Protein AF-A0A2N7NN56-F1 (afdb_monomer_lite)

Radius of gyration: 18.78 Å; chains: 1; bounding box: 48×34×39 Å

Foldseek 3Di:
DVVVVVVVVLVCCVVPQVVVVNADDDPPDQARPNNRHGPDPPQWFWKWWAFPVGDIDIDIHNDQVRVLVCLQDDDLPDADPVPRHRPDPDRDHSVRTPDMGTDD

Sequence (104 aa):
MEKVILNLKYQLQKAFLCSFGKHIDCNGANFCGACGYKVNPNAYHGFVATLYDGTKIQVNAINEMHARSLVIYESCDAIDRDTGEPLSRTKIHPENIKSIALKS

pLDDT: mean 76.87, std 12.13, range [45.44, 92.19]

Secondary structure (DSSP, 8-state):
-HHHHHHHHHHHIIIIIGGGT----SSS-SB-TTT--B--TT--EEEEEEETTS-EEEEEESSHHHHHHHTT------B-TTT--BS------GGGEEEEEE--

Structure (mmCIF, N/CA/C/O backbone):
data_AF-A0A2N7NN56-F1
#
_entry.id   AF-A0A2N7NN56-F1
#
loop_
_atom_site.group_PDB
_atom_site.id
_atom_site.type_symbol
_atom_site.label_atom_id
_atom_site.label_alt_id
_atom_site.label_comp_id
_atom_site.label_asym_id
_atom_site.label_entity_id
_atom_site.label_seq_id
_atom_site.pdbx_PDB_ins_code
_atom_site.Cartn_x
_atom_site.Cartn_y
_atom_site.Cartn_z
_atom_site.occupancy
_atom_site.B_iso_or_equiv
_atom_site.auth_seq_id
_atom_site.auth_comp_id
_atom_site.auth_asym_id
_atom_site.auth_atom_id
_atom_site.pdbx_PDB_model_num
ATOM 1 N N . MET A 1 1 ? 15.867 20.218 -19.867 1.00 60.72 1 MET A N 1
ATOM 2 C CA . MET A 1 1 ? 16.815 19.223 -20.420 1.00 60.72 1 MET A CA 1
ATOM 3 C C . MET A 1 1 ? 16.982 18.005 -19.513 1.00 60.72 1 MET A C 1
ATOM 5 O O . MET A 1 1 ? 16.808 16.898 -20.002 1.00 60.72 1 MET A O 1
ATOM 9 N N . GLU A 1 2 ? 17.213 18.166 -18.205 1.00 63.47 2 GLU A N 1
ATOM 10 C CA . GLU A 1 2 ? 17.414 17.033 -17.275 1.00 63.47 2 GLU A CA 1
ATOM 11 C C . GLU A 1 2 ? 16.284 15.995 -17.257 1.00 63.47 2 GLU A C 1
ATOM 13 O O . GLU A 1 2 ? 16.559 14.802 -17.324 1.00 63.47 2 GLU A O 1
ATOM 18 N N . LYS A 1 3 ? 15.010 16.418 -17.242 1.00 63.56 3 LYS A N 1
ATOM 19 C CA . LYS A 1 3 ? 13.864 15.486 -17.246 1.00 63.56 3 LYS A CA 1
ATOM 20 C C . LYS A 1 3 ? 13.823 14.576 -18.480 1.00 63.56 3 LYS A C 1
ATOM 22 O O . LYS A 1 3 ? 13.424 13.423 -18.373 1.00 63.56 3 LYS A O 1
ATOM 27 N N . VAL A 1 4 ? 14.258 15.078 -19.638 1.00 70.62 4 VAL A N 1
ATOM 28 C CA . VAL A 1 4 ? 14.298 14.306 -20.893 1.00 70.62 4 VAL A CA 1
ATOM 29 C C . VAL A 1 4 ? 15.401 13.250 -20.826 1.00 70.62 4 VAL A C 1
ATOM 31 O O . VAL A 1 4 ? 15.167 12.094 -21.168 1.00 70.62 4 VAL A O 1
ATOM 34 N N . ILE A 1 5 ? 16.572 13.622 -20.300 1.00 71.38 5 ILE A N 1
ATOM 35 C CA . ILE A 1 5 ? 17.699 12.703 -20.086 1.00 71.38 5 ILE A CA 1
ATOM 36 C C . ILE A 1 5 ? 17.322 11.618 -19.067 1.00 71.38 5 ILE A C 1
ATOM 38 O O . ILE A 1 5 ? 17.615 10.443 -19.282 1.00 71.38 5 ILE A O 1
ATOM 42 N N . LEU A 1 6 ? 16.640 11.990 -17.978 1.00 70.38 6 LEU A N 1
ATOM 43 C CA . LEU A 1 6 ? 16.173 11.043 -16.963 1.00 70.38 6 LEU A CA 1
ATOM 44 C C . LEU A 1 6 ? 15.172 10.038 -17.552 1.00 70.38 6 LEU A C 1
ATOM 46 O O . LEU A 1 6 ? 15.290 8.838 -17.318 1.00 70.38 6 LEU A O 1
ATOM 50 N N . ASN A 1 7 ? 14.221 10.518 -18.357 1.00 77.56 7 ASN A N 1
ATOM 51 C CA . ASN A 1 7 ? 13.213 9.673 -18.991 1.00 77.56 7 ASN A CA 1
ATOM 52 C C . ASN A 1 7 ? 13.846 8.695 -19.998 1.00 77.56 7 ASN A C 1
ATOM 54 O O . ASN A 1 7 ? 13.525 7.509 -19.998 1.00 77.56 7 ASN A O 1
ATOM 58 N N . LEU A 1 8 ? 14.822 9.150 -20.792 1.00 81.00 8 LEU A N 1
ATOM 59 C CA . LEU A 1 8 ? 15.542 8.289 -21.735 1.00 81.00 8 LEU A CA 1
ATOM 60 C C . LEU A 1 8 ? 16.340 7.185 -21.019 1.00 81.00 8 LEU A C 1
ATOM 62 O O . LEU A 1 8 ? 16.310 6.032 -21.448 1.00 81.00 8 LEU A O 1
ATOM 66 N N . LYS A 1 9 ? 16.995 7.507 -19.893 1.00 81.31 9 LYS A N 1
ATOM 67 C CA . LYS A 1 9 ? 17.687 6.515 -19.048 1.00 81.31 9 LYS A CA 1
ATOM 68 C C . LYS A 1 9 ? 16.734 5.423 -18.559 1.00 81.31 9 LYS A C 1
ATOM 70 O O . LYS A 1 9 ? 17.075 4.246 -18.648 1.00 81.31 9 LYS A O 1
ATOM 75 N N . TYR A 1 10 ? 15.538 5.797 -18.104 1.00 80.88 10 TYR A N 1
ATOM 76 C CA . TYR A 1 10 ? 14.519 4.843 -17.662 1.00 80.88 10 TYR A CA 1
ATOM 77 C C . TYR A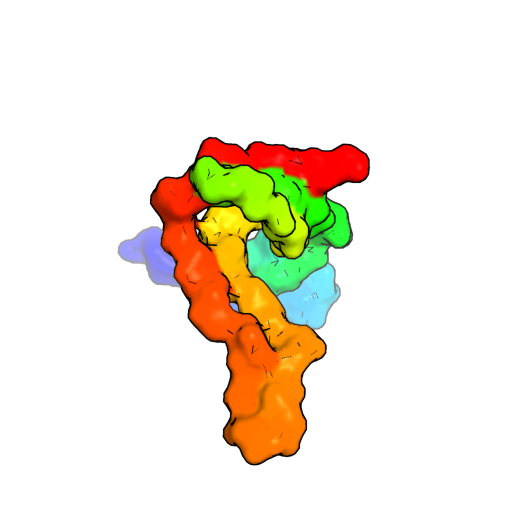 1 10 ? 14.048 3.917 -18.787 1.00 80.88 10 TYR A C 1
ATOM 79 O O . TYR A 1 10 ? 13.947 2.707 -18.580 1.00 80.88 10 TYR A O 1
ATOM 87 N N . GLN A 1 11 ? 13.810 4.457 -19.987 1.00 84.06 11 GLN A N 1
ATOM 88 C CA . GLN A 1 11 ? 13.402 3.651 -21.142 1.00 84.06 11 GLN A CA 1
ATOM 89 C C . GLN A 1 11 ? 14.496 2.664 -21.568 1.00 84.06 11 GLN A C 1
ATOM 91 O O . GLN A 1 11 ? 14.206 1.494 -21.809 1.00 84.06 11 GLN A O 1
ATOM 96 N N . LEU A 1 12 ? 15.761 3.097 -21.589 1.00 84.69 12 LEU A N 1
ATOM 97 C CA . LEU A 1 12 ? 16.895 2.222 -21.902 1.00 84.69 12 LEU A CA 1
ATOM 98 C C . LEU A 1 12 ? 17.096 1.139 -20.836 1.00 84.69 12 LEU A C 1
ATOM 100 O O . LEU A 1 12 ? 17.293 -0.028 -21.172 1.00 84.69 12 LEU A O 1
ATOM 104 N N . GLN A 1 13 ? 16.991 1.493 -1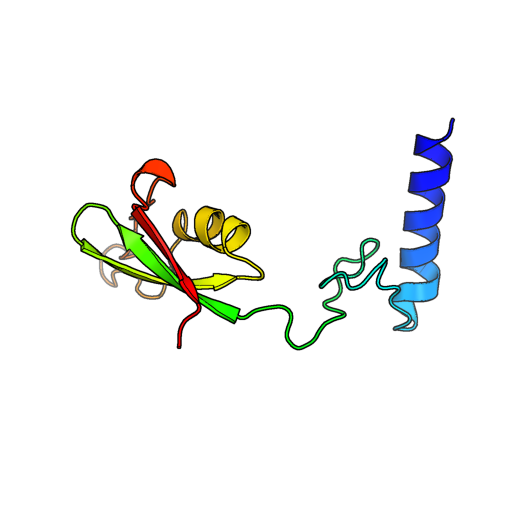9.554 1.00 84.44 13 GLN A N 1
ATOM 105 C CA . GLN A 1 13 ? 17.050 0.523 -18.461 1.00 84.44 13 GLN A CA 1
ATOM 106 C C . GLN A 1 13 ? 15.935 -0.520 -18.584 1.00 84.44 13 GLN A C 1
ATOM 108 O O . GLN A 1 13 ? 16.197 -1.713 -18.435 1.00 84.44 13 GLN A O 1
ATOM 113 N N . LYS A 1 14 ? 14.707 -0.090 -18.887 1.00 84.81 14 LYS A N 1
ATOM 114 C CA . LYS A 1 14 ? 13.574 -0.995 -19.089 1.00 84.81 14 LYS A CA 1
ATOM 115 C C . LYS A 1 14 ? 13.809 -1.935 -20.276 1.00 84.81 14 LYS A C 1
ATOM 117 O O . LYS A 1 14 ? 13.622 -3.136 -20.126 1.00 84.81 14 LYS A O 1
ATOM 122 N N . ALA A 1 15 ? 14.232 -1.400 -21.421 1.00 85.38 15 ALA A N 1
ATOM 123 C CA . ALA A 1 15 ? 14.387 -2.164 -22.658 1.00 85.38 15 ALA A CA 1
ATOM 124 C C . ALA A 1 15 ? 15.550 -3.163 -22.609 1.00 85.38 15 ALA A C 1
ATOM 126 O O . ALA A 1 15 ? 15.396 -4.296 -23.061 1.00 85.38 15 ALA A O 1
ATOM 127 N N . PHE A 1 16 ? 16.693 -2.763 -22.046 1.00 86.69 16 PHE A N 1
ATOM 128 C CA . PHE A 1 16 ? 17.896 -3.590 -22.043 1.00 86.69 16 PHE A CA 1
ATOM 129 C C . PHE A 1 16 ? 18.088 -4.315 -20.714 1.00 86.69 16 PHE A C 1
ATOM 131 O O . PHE A 1 16 ? 18.128 -5.535 -20.694 1.00 86.69 16 PHE A O 1
ATOM 138 N N . LEU A 1 17 ? 18.177 -3.615 -19.583 1.00 86.69 17 LEU A N 1
ATOM 139 C CA . LEU A 1 17 ? 18.541 -4.258 -18.313 1.00 86.69 17 LEU A CA 1
ATOM 140 C C . LEU A 1 17 ? 17.406 -5.126 -17.758 1.00 86.69 17 LEU A C 1
ATOM 142 O O . LEU A 1 17 ? 17.612 -6.307 -17.475 1.00 86.69 17 LEU A O 1
ATOM 146 N N . CYS A 1 18 ? 16.202 -4.562 -17.647 1.00 87.06 18 CYS A N 1
ATOM 147 C CA . CYS A 1 18 ? 15.067 -5.266 -17.050 1.00 87.06 18 CYS A CA 1
ATOM 148 C C . CYS A 1 18 ? 14.618 -6.474 -17.885 1.00 87.06 18 CYS A C 1
ATOM 150 O O . CYS A 1 18 ? 14.261 -7.493 -17.303 1.00 87.06 18 CYS A O 1
ATOM 152 N N . SER A 1 19 ? 14.693 -6.405 -19.218 1.00 85.56 19 SER A N 1
ATOM 153 C CA . SER A 1 19 ? 14.373 -7.537 -20.106 1.00 85.56 19 SER A CA 1
ATOM 154 C C . SER A 1 19 ? 15.292 -8.747 -19.899 1.00 85.56 19 SER A C 1
ATOM 156 O O . SER A 1 19 ? 14.864 -9.878 -20.103 1.00 85.56 19 SER A O 1
ATOM 158 N N . PHE A 1 20 ? 16.533 -8.528 -19.450 1.00 86.12 20 PHE A N 1
ATOM 159 C CA . PHE A 1 20 ? 17.472 -9.594 -19.073 1.00 86.12 20 PHE A CA 1
ATOM 160 C C . PHE A 1 20 ? 17.407 -9.955 -17.577 1.00 86.12 20 PHE A C 1
ATOM 162 O O . PHE A 1 20 ? 18.325 -10.586 -17.057 1.00 86.12 20 PHE A O 1
ATOM 169 N N . GLY A 1 21 ? 16.362 -9.526 -16.859 1.00 82.25 21 GLY A N 1
ATOM 170 C CA . GLY A 1 21 ? 16.177 -9.799 -15.429 1.00 82.25 21 GLY A CA 1
ATOM 171 C C . GLY A 1 21 ? 17.096 -8.997 -14.501 1.00 82.25 21 GLY A C 1
ATOM 172 O O . GLY A 1 21 ? 17.119 -9.230 -13.293 1.00 82.25 21 GLY A O 1
ATOM 173 N N . LYS A 1 22 ? 17.863 -8.036 -15.034 1.00 84.62 22 LYS A N 1
ATOM 174 C CA . LYS A 1 22 ? 18.715 -7.153 -14.230 1.00 84.62 22 LYS A CA 1
ATOM 175 C C . LYS A 1 22 ? 17.903 -5.949 -13.773 1.00 84.62 22 LYS A C 1
ATOM 177 O O . LYS A 1 22 ? 17.746 -4.958 -14.490 1.00 84.62 22 LYS A O 1
ATOM 182 N N . HIS A 1 23 ? 17.382 -6.049 -12.560 1.00 84.38 23 HIS A N 1
ATOM 183 C CA . HIS A 1 23 ? 16.610 -4.995 -11.919 1.00 84.38 23 HIS A CA 1
ATOM 184 C C . HIS A 1 23 ? 17.488 -4.236 -10.922 1.00 84.38 23 HIS A C 1
ATOM 186 O O . HIS A 1 23 ? 18.148 -4.846 -10.090 1.00 84.38 23 HIS A O 1
ATOM 192 N N . ILE A 1 24 ? 17.504 -2.905 -11.028 1.00 77.19 24 ILE A N 1
ATOM 193 C CA . ILE A 1 24 ? 18.239 -2.031 -10.105 1.00 77.19 24 ILE A CA 1
ATOM 194 C C . ILE A 1 24 ? 17.275 -1.589 -9.007 1.00 77.19 24 ILE A C 1
ATOM 196 O O . ILE A 1 24 ? 16.211 -1.034 -9.315 1.00 77.19 24 ILE A O 1
ATOM 200 N N . ASP A 1 25 ? 17.658 -1.819 -7.754 1.00 70.44 25 ASP A N 1
ATOM 201 C CA . ASP A 1 25 ? 17.049 -1.218 -6.579 1.00 70.44 25 ASP A CA 1
ATOM 202 C C . ASP A 1 25 ? 17.831 0.049 -6.209 1.00 70.44 25 ASP A C 1
ATOM 204 O O . ASP A 1 25 ? 18.996 0.036 -5.825 1.00 70.44 25 ASP A O 1
ATOM 208 N N . CYS A 1 26 ? 17.205 1.209 -6.360 1.00 62.78 26 CYS A N 1
ATOM 209 C CA . CYS A 1 26 ? 17.805 2.427 -5.836 1.00 62.78 26 CYS A CA 1
ATOM 210 C C . CYS A 1 26 ? 17.530 2.453 -4.326 1.00 62.78 26 CYS A C 1
ATOM 212 O O . CYS A 1 26 ? 16.384 2.657 -3.931 1.00 62.78 26 CYS A O 1
ATOM 214 N N . ASN A 1 27 ? 18.559 2.260 -3.496 1.00 63.75 27 ASN A N 1
ATOM 215 C CA . ASN A 1 27 ? 18.515 2.468 -2.041 1.00 63.75 27 ASN A CA 1
ATOM 216 C C . ASN A 1 27 ? 17.442 1.647 -1.289 1.00 63.75 27 ASN A C 1
ATOM 218 O O . ASN A 1 27 ? 16.671 2.211 -0.514 1.00 63.75 27 ASN A O 1
ATOM 222 N N . GLY A 1 28 ? 17.371 0.328 -1.503 1.00 66.62 28 GLY A N 1
ATOM 223 C CA . GLY A 1 28 ? 16.434 -0.533 -0.763 1.00 66.62 28 GLY A CA 1
ATOM 224 C C . GLY A 1 28 ? 14.970 -0.381 -1.193 1.00 66.62 28 GLY A C 1
ATOM 225 O O . GLY A 1 28 ? 14.052 -0.647 -0.416 1.00 66.62 28 GLY A O 1
ATOM 226 N N . ALA A 1 29 ? 14.734 0.071 -2.427 1.00 77.19 29 ALA A N 1
ATOM 227 C CA . ALA A 1 29 ? 13.399 0.133 -3.003 1.00 77.19 29 ALA A CA 1
ATOM 228 C C . ALA A 1 29 ? 12.764 -1.264 -3.101 1.00 77.19 29 ALA A C 1
ATOM 230 O O . ALA A 1 29 ? 13.408 -2.235 -3.480 1.00 77.19 29 ALA A O 1
ATOM 231 N N . ASN A 1 30 ? 11.459 -1.355 -2.840 1.00 81.75 30 ASN A N 1
ATOM 232 C CA . ASN A 1 30 ? 10.709 -2.608 -2.974 1.00 81.75 30 ASN A CA 1
ATOM 233 C C . ASN A 1 30 ? 10.470 -3.026 -4.434 1.00 81.75 30 ASN A C 1
ATOM 235 O O . ASN A 1 30 ? 10.304 -4.213 -4.732 1.00 81.75 30 ASN A O 1
ATOM 239 N N . PHE A 1 31 ? 10.474 -2.051 -5.346 1.00 84.31 31 PHE A N 1
ATOM 240 C CA . PHE A 1 31 ? 10.201 -2.239 -6.765 1.00 84.31 31 PHE A CA 1
ATOM 241 C C . PHE A 1 31 ? 11.255 -1.541 -7.617 1.00 84.31 31 PHE A C 1
ATOM 243 O O . PHE A 1 31 ? 11.760 -0.474 -7.266 1.00 84.31 31 PHE A O 1
ATOM 250 N N . CYS A 1 32 ? 11.547 -2.118 -8.777 1.00 83.81 32 CYS A N 1
ATOM 251 C CA . CYS A 1 32 ? 12.396 -1.491 -9.772 1.00 83.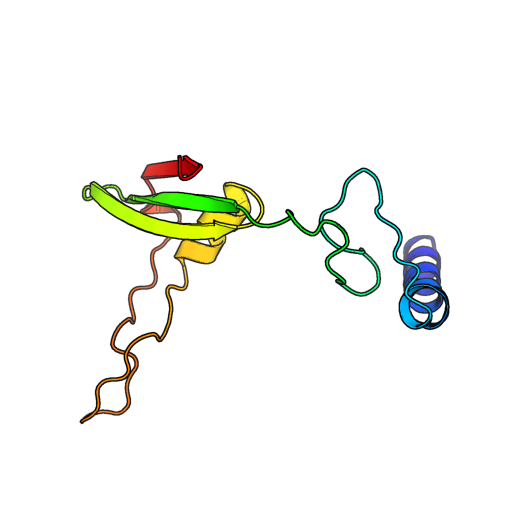81 32 CYS A CA 1
ATOM 252 C C . CYS A 1 32 ? 11.694 -0.251 -10.335 1.00 83.81 32 CYS A C 1
ATOM 254 O O . CYS A 1 32 ? 10.642 -0.368 -10.964 1.00 83.81 32 CYS A O 1
ATOM 256 N N . GLY A 1 33 ? 12.304 0.926 -10.187 1.00 78.19 33 GLY A N 1
ATOM 257 C CA . GLY A 1 33 ? 11.714 2.186 -10.658 1.00 78.19 33 GLY A CA 1
ATOM 258 C C . GLY A 1 33 ? 11.450 2.245 -12.170 1.00 78.19 33 GLY A C 1
ATOM 259 O O . GLY A 1 33 ? 10.634 3.045 -12.610 1.00 78.19 33 GLY A O 1
ATOM 260 N N . ALA A 1 34 ? 12.113 1.400 -12.972 1.00 83.00 34 ALA A N 1
ATOM 261 C CA . ALA A 1 34 ? 11.986 1.406 -14.432 1.00 83.00 34 ALA A CA 1
ATOM 262 C C . ALA A 1 34 ? 10.868 0.510 -14.980 1.00 83.00 34 ALA A C 1
ATOM 264 O O . ALA A 1 34 ? 10.225 0.854 -15.972 1.00 83.00 34 ALA A O 1
ATOM 265 N N . CYS A 1 35 ? 10.650 -0.656 -14.370 1.00 83.25 35 CYS A N 1
ATOM 266 C CA . CYS A 1 35 ? 9.701 -1.654 -14.875 1.00 83.25 35 CYS A CA 1
ATOM 267 C C . CYS A 1 35 ? 8.640 -2.081 -13.855 1.00 83.25 35 CYS A C 1
ATOM 269 O O . CYS A 1 35 ? 7.748 -2.841 -14.214 1.00 83.25 35 CYS A O 1
ATOM 271 N N . GLY A 1 36 ? 8.726 -1.624 -12.603 1.00 79.00 36 GLY A N 1
ATOM 272 C CA . GLY A 1 36 ? 7.807 -2.009 -11.531 1.00 79.00 36 GLY A CA 1
ATOM 273 C C . GLY A 1 36 ? 8.023 -3.423 -10.986 1.00 79.00 36 GLY A C 1
ATOM 274 O O . GLY A 1 36 ? 7.266 -3.857 -10.125 1.00 79.00 36 GLY A O 1
ATOM 275 N N . TYR A 1 37 ? 9.046 -4.148 -11.454 1.00 83.69 37 TYR A N 1
ATOM 276 C CA . TYR A 1 37 ? 9.343 -5.494 -10.967 1.00 83.69 37 TYR A CA 1
ATOM 277 C C . TYR A 1 37 ? 9.607 -5.491 -9.457 1.00 83.69 37 TYR A C 1
ATOM 279 O O . TYR A 1 37 ? 10.363 -4.651 -8.966 1.00 83.69 37 TYR A O 1
ATOM 287 N N . LYS A 1 38 ? 9.013 -6.442 -8.728 1.00 84.75 38 LYS A N 1
ATOM 288 C CA . LYS A 1 38 ? 9.218 -6.607 -7.284 1.00 84.75 38 LYS A CA 1
ATOM 289 C C . LYS A 1 38 ? 10.628 -7.143 -7.018 1.00 84.75 38 LYS A C 1
ATOM 291 O O . LYS A 1 38 ? 10.865 -8.343 -7.126 1.00 84.75 38 LYS A O 1
ATOM 296 N N . VAL A 1 39 ? 11.552 -6.252 -6.666 1.00 84.56 39 VAL A N 1
ATOM 297 C CA . VAL A 1 39 ? 12.954 -6.599 -6.372 1.00 84.56 39 VAL A CA 1
ATOM 298 C C . VAL A 1 39 ? 13.130 -7.117 -4.948 1.00 84.56 39 VAL A C 1
ATOM 300 O O . VAL A 1 39 ? 13.942 -8.009 -4.728 1.00 84.56 39 VAL A O 1
ATOM 303 N N . ASN A 1 40 ? 12.326 -6.628 -3.996 1.00 81.38 40 ASN A N 1
ATOM 304 C CA . ASN A 1 40 ? 12.298 -7.161 -2.638 1.00 81.38 40 ASN A CA 1
ATOM 305 C C . ASN A 1 40 ? 11.198 -8.234 -2.523 1.00 81.38 40 ASN A C 1
ATOM 307 O O . ASN A 1 40 ? 10.009 -7.895 -2.551 1.00 81.38 40 ASN A O 1
ATOM 311 N N . PRO A 1 41 ? 11.534 -9.526 -2.358 1.00 80.12 41 PRO A N 1
ATOM 312 C CA . PRO A 1 41 ? 10.528 -10.579 -2.226 1.00 80.12 41 PRO A CA 1
ATOM 313 C C . PRO A 1 41 ? 9.591 -10.350 -1.031 1.00 80.12 41 PRO A C 1
ATOM 315 O O . PRO A 1 41 ? 8.398 -10.647 -1.149 1.00 80.12 41 PRO A O 1
ATOM 318 N N . ASN A 1 42 ? 10.104 -9.727 0.035 1.00 81.69 42 ASN A N 1
ATOM 319 C CA . ASN A 1 42 ? 9.410 -9.412 1.283 1.00 81.69 42 ASN A CA 1
ATOM 320 C C . ASN A 1 42 ? 8.842 -7.984 1.302 1.00 81.69 42 ASN A C 1
ATOM 322 O O . ASN A 1 42 ? 8.638 -7.422 2.368 1.00 81.69 42 ASN A O 1
ATOM 326 N N . ALA A 1 43 ? 8.605 -7.375 0.134 1.00 84.19 43 ALA A N 1
ATOM 327 C CA . ALA A 1 43 ? 8.102 -6.004 0.040 1.00 84.19 43 ALA A CA 1
ATOM 328 C C . ALA A 1 43 ? 6.766 -5.776 0.762 1.00 84.19 43 ALA A C 1
ATOM 330 O O . ALA A 1 43 ? 6.495 -4.658 1.186 1.00 84.19 43 ALA A O 1
ATOM 331 N N . TYR A 1 44 ? 5.916 -6.803 0.833 1.00 86.38 44 TYR A N 1
ATOM 332 C CA . TYR A 1 44 ? 4.585 -6.714 1.421 1.00 86.38 44 TYR A CA 1
ATOM 333 C C . TYR A 1 44 ? 4.563 -7.342 2.810 1.00 86.38 44 TYR A C 1
ATOM 335 O O . TYR A 1 44 ? 5.066 -8.446 3.013 1.00 86.38 44 TYR A O 1
ATOM 343 N N . HIS A 1 45 ? 3.889 -6.662 3.727 1.00 84.81 45 HIS A N 1
ATOM 344 C CA . HIS A 1 45 ? 3.604 -7.110 5.080 1.00 84.81 45 HIS A CA 1
ATOM 345 C C . HIS A 1 45 ? 2.103 -6.993 5.346 1.00 84.81 45 HIS A C 1
ATOM 347 O O . HIS A 1 45 ? 1.421 -6.146 4.761 1.00 84.81 45 HIS A O 1
ATOM 353 N N . GLY A 1 46 ? 1.591 -7.844 6.232 1.00 86.56 46 GLY A N 1
ATOM 354 C CA 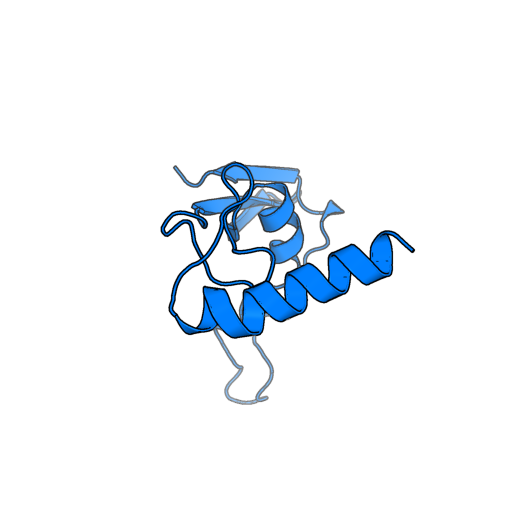. GLY A 1 46 ? 0.222 -7.726 6.718 1.00 86.56 46 GLY A CA 1
ATOM 355 C C . GLY A 1 46 ? 0.107 -6.577 7.716 1.00 86.56 46 GLY A C 1
ATOM 356 O O . GLY A 1 46 ? 0.935 -6.439 8.614 1.00 86.56 46 GLY A O 1
ATOM 357 N N . PHE A 1 47 ? -0.940 -5.778 7.583 1.00 88.75 47 PHE A N 1
ATOM 358 C CA . PHE A 1 47 ? -1.311 -4.703 8.493 1.00 88.75 47 PHE A CA 1
ATOM 359 C C . PHE A 1 47 ? -2.757 -4.881 8.943 1.00 88.75 47 PHE A C 1
ATOM 361 O O . PHE A 1 47 ? -3.579 -5.465 8.236 1.00 88.75 47 PHE A O 1
ATOM 368 N N . VAL A 1 48 ? -3.069 -4.346 10.118 1.00 89.62 48 VAL A N 1
ATOM 369 C CA . VAL A 1 48 ? -4.424 -4.248 10.649 1.00 89.62 48 VAL A CA 1
ATOM 370 C C . VAL A 1 48 ? -4.789 -2.774 10.769 1.00 89.62 48 VAL A C 1
ATOM 372 O O . VAL A 1 48 ? -4.201 -2.046 11.571 1.00 89.62 48 VAL A O 1
ATOM 375 N N . ALA A 1 49 ? -5.759 -2.333 9.974 1.00 88.50 49 ALA A N 1
ATOM 376 C CA . ALA A 1 49 ? -6.374 -1.022 10.098 1.00 88.50 49 ALA A CA 1
ATOM 377 C C . ALA A 1 49 ? -7.530 -1.098 11.101 1.00 88.50 49 ALA A C 1
ATOM 379 O O . ALA A 1 49 ? -8.402 -1.956 10.989 1.00 88.50 49 ALA A O 1
ATOM 380 N N . THR A 1 50 ? -7.529 -0.213 12.093 1.00 89.94 50 THR A N 1
ATOM 381 C CA . THR A 1 50 ? -8.618 -0.063 13.063 1.00 89.94 50 THR A CA 1
ATOM 382 C C . THR A 1 50 ? -9.372 1.223 12.759 1.00 89.94 50 THR A C 1
ATOM 384 O O . THR A 1 50 ? -8.763 2.293 12.676 1.00 89.94 50 THR A O 1
ATOM 387 N N . LEU A 1 51 ? -10.687 1.130 12.591 1.00 88.31 51 LEU A N 1
ATOM 388 C CA . LEU A 1 51 ? -11.563 2.275 12.355 1.00 88.31 51 LEU A CA 1
ATOM 389 C C . LEU A 1 51 ? -11.990 2.935 13.674 1.00 88.31 51 LEU A C 1
ATOM 391 O O . LEU A 1 51 ? -11.814 2.373 14.759 1.00 88.31 51 LEU A O 1
ATOM 395 N N . TYR A 1 52 ? -12.560 4.139 13.599 1.00 86.38 52 TYR A N 1
ATOM 396 C CA . TYR A 1 52 ? -13.068 4.844 14.785 1.00 86.38 52 TYR A CA 1
ATOM 397 C C . TYR A 1 52 ? -14.245 4.140 15.470 1.00 86.38 52 TYR A C 1
ATOM 399 O O . TYR A 1 52 ? -14.386 4.268 16.685 1.00 86.38 52 TYR A O 1
ATOM 407 N N . ASP A 1 53 ? -15.035 3.365 14.725 1.00 83.88 53 ASP A N 1
ATOM 408 C CA . ASP A 1 53 ? -16.117 2.530 15.264 1.00 83.88 53 ASP A CA 1
ATOM 409 C C . ASP A 1 53 ? -15.613 1.236 15.941 1.00 83.88 53 ASP A C 1
ATOM 411 O O . ASP A 1 53 ? -16.395 0.498 16.535 1.00 83.88 53 ASP A O 1
ATOM 415 N N . GLY A 1 54 ? -14.300 0.974 15.895 1.00 84.38 54 GLY A N 1
ATOM 416 C CA . GLY A 1 54 ? -13.662 -0.212 16.466 1.00 84.38 54 GLY A CA 1
ATOM 417 C C . GLY A 1 54 ? -13.497 -1.387 15.497 1.00 84.38 54 GLY A C 1
ATOM 418 O O . GLY A 1 54 ? -12.835 -2.364 15.860 1.00 84.38 54 GLY A O 1
ATOM 419 N N . THR A 1 55 ? -14.025 -1.299 14.274 1.00 84.44 55 THR A N 1
ATOM 420 C CA . THR A 1 55 ? -13.864 -2.322 13.230 1.00 84.44 55 THR A CA 1
ATOM 421 C C . THR A 1 55 ? -12.389 -2.515 12.883 1.00 84.44 55 THR A C 1
ATOM 423 O O . THR A 1 55 ? -11.626 -1.549 12.808 1.00 84.44 55 THR A O 1
ATOM 426 N N . LYS A 1 56 ? -11.976 -3.768 12.661 1.00 86.62 56 LYS A N 1
ATOM 427 C CA . LYS A 1 56 ? -10.603 -4.135 12.292 1.00 86.62 56 LYS A CA 1
ATOM 428 C C . LYS A 1 56 ? -10.564 -4.796 10.924 1.00 86.62 56 LYS A C 1
ATOM 430 O O . LYS A 1 56 ? -11.339 -5.709 10.663 1.00 86.62 56 LYS A O 1
ATOM 435 N N . ILE A 1 57 ? -9.621 -4.361 10.101 1.00 84.38 57 ILE A N 1
ATOM 436 C CA . ILE A 1 57 ? -9.516 -4.707 8.684 1.00 84.38 57 ILE A CA 1
ATOM 437 C C . ILE A 1 57 ? -8.086 -5.127 8.375 1.00 84.38 57 ILE A C 1
ATOM 439 O O . ILE A 1 57 ? -7.149 -4.486 8.851 1.00 84.38 57 ILE A O 1
ATOM 443 N N . GLN A 1 58 ? -7.904 -6.207 7.616 1.00 85.38 58 GLN A N 1
ATOM 444 C CA . GLN A 1 58 ? -6.579 -6.756 7.326 1.00 85.38 58 GLN A CA 1
ATOM 445 C C . GLN A 1 58 ? -6.159 -6.423 5.900 1.00 85.38 58 GLN A C 1
ATOM 447 O O . GLN A 1 58 ? -6.787 -6.862 4.949 1.00 85.38 58 GLN A O 1
ATOM 452 N N . VAL A 1 59 ? -5.038 -5.725 5.743 1.00 82.75 59 VAL A N 1
ATOM 453 C CA . VAL A 1 59 ? -4.534 -5.326 4.424 1.00 82.75 59 VAL A CA 1
ATOM 454 C C . VAL A 1 59 ? -3.072 -5.702 4.255 1.00 82.75 59 VAL A C 1
ATOM 456 O O . VAL A 1 59 ? -2.277 -5.576 5.182 1.00 82.75 59 VAL A O 1
ATOM 459 N N . ASN A 1 60 ? -2.692 -6.134 3.054 1.00 84.88 60 ASN A N 1
ATOM 460 C CA . ASN A 1 60 ? -1.291 -6.357 2.707 1.00 84.88 60 ASN A CA 1
ATOM 461 C C . ASN A 1 60 ? -0.733 -5.110 2.022 1.00 84.88 60 ASN A C 1
ATOM 463 O O . ASN A 1 60 ? -1.219 -4.703 0.970 1.00 84.88 60 ASN A O 1
ATOM 467 N N . ALA A 1 61 ? 0.306 -4.513 2.598 1.00 85.88 61 ALA A N 1
ATOM 468 C CA . ALA A 1 61 ? 0.893 -3.275 2.099 1.00 85.88 61 ALA A CA 1
ATOM 469 C C . ALA A 1 61 ? 2.409 -3.255 2.295 1.00 85.88 61 ALA A C 1
ATOM 471 O O . ALA A 1 61 ? 2.975 -4.118 2.953 1.00 85.88 61 ALA A O 1
ATOM 472 N N . ILE A 1 62 ? 3.078 -2.252 1.726 1.00 86.50 62 ILE A N 1
ATOM 473 C CA . ILE A 1 62 ? 4.543 -2.122 1.834 1.00 86.50 62 ILE A CA 1
ATOM 474 C C . ILE A 1 62 ? 4.985 -1.255 3.015 1.00 86.50 62 ILE A C 1
ATOM 476 O O . ILE A 1 62 ? 6.152 -1.244 3.383 1.00 86.50 62 ILE A O 1
ATOM 480 N N . ASN A 1 63 ? 4.052 -0.480 3.565 1.00 87.06 63 ASN A N 1
ATOM 481 C CA . ASN A 1 63 ? 4.190 0.356 4.749 1.00 87.06 63 ASN A CA 1
ATOM 482 C C . ASN A 1 63 ? 2.789 0.822 5.187 1.00 87.06 63 ASN A C 1
ATOM 484 O O . ASN A 1 63 ? 1.798 0.589 4.487 1.00 87.06 63 ASN A O 1
ATOM 488 N N . GLU A 1 64 ? 2.712 1.520 6.319 1.00 88.12 64 GLU A N 1
ATOM 489 C CA . GLU A 1 64 ? 1.450 2.017 6.882 1.00 88.12 64 GLU A CA 1
ATOM 490 C C . GLU A 1 64 ? 0.731 3.024 5.972 1.00 88.12 64 GLU A C 1
ATOM 492 O O . GLU A 1 64 ? -0.492 3.005 5.868 1.00 88.12 64 GLU A O 1
ATOM 497 N N . MET A 1 65 ? 1.471 3.880 5.260 1.00 86.69 65 MET A N 1
ATOM 498 C CA . MET A 1 65 ? 0.881 4.857 4.335 1.00 86.69 65 MET A CA 1
ATOM 499 C C . MET A 1 65 ? 0.193 4.170 3.151 1.00 86.69 65 MET A C 1
ATOM 501 O O . MET A 1 65 ? -0.931 4.521 2.790 1.00 86.69 65 MET A O 1
ATOM 505 N N . HIS A 1 66 ? 0.842 3.154 2.579 1.00 84.44 66 HIS A N 1
ATOM 506 C CA . HIS A 1 66 ? 0.267 2.317 1.534 1.00 84.44 66 HIS A CA 1
ATOM 507 C C . HIS A 1 66 ? -0.948 1.553 2.075 1.00 84.44 66 HIS A C 1
ATOM 509 O O . HIS A 1 66 ? -1.996 1.572 1.431 1.00 84.44 66 HIS A O 1
ATOM 515 N N . ALA A 1 67 ? -0.862 0.987 3.285 1.00 85.19 67 ALA A N 1
ATOM 516 C CA . ALA A 1 67 ? -1.991 0.323 3.940 1.00 85.19 67 ALA A CA 1
ATOM 517 C C . ALA A 1 67 ? -3.200 1.264 4.063 1.00 85.19 67 ALA A C 1
ATOM 519 O O . ALA A 1 67 ? -4.304 0.898 3.672 1.00 85.19 67 ALA A O 1
ATOM 520 N N . ARG A 1 68 ? -2.985 2.515 4.489 1.00 84.69 68 ARG A N 1
ATOM 521 C CA . ARG A 1 68 ? -4.042 3.532 4.611 1.00 84.69 68 ARG A CA 1
ATOM 522 C C . ARG A 1 68 ? -4.742 3.832 3.287 1.00 84.69 68 ARG A C 1
ATOM 524 O O . ARG A 1 68 ? -5.944 4.070 3.278 1.00 84.69 68 ARG A O 1
ATOM 531 N N . SER A 1 69 ? -3.993 3.825 2.184 1.00 80.25 69 SER A N 1
ATOM 532 C CA . SER A 1 69 ? -4.546 4.044 0.841 1.00 80.25 69 SER A CA 1
ATOM 533 C C . SER A 1 69 ? -5.302 2.834 0.284 1.00 80.25 69 SER A C 1
ATOM 535 O O . SER A 1 69 ? -6.238 3.013 -0.489 1.00 80.25 69 SER A O 1
ATOM 537 N N . LEU A 1 70 ? -4.920 1.616 0.683 1.00 72.44 70 LEU A N 1
ATOM 538 C CA . LEU A 1 70 ? -5.538 0.375 0.208 1.00 72.44 70 LEU A CA 1
ATOM 539 C C . LEU A 1 70 ? -6.855 0.058 0.909 1.00 72.44 70 LEU A C 1
ATOM 541 O O . LEU A 1 70 ? -7.745 -0.483 0.271 1.00 72.44 70 LEU A O 1
ATOM 545 N N . VAL A 1 71 ? -7.022 0.459 2.173 1.00 63.38 71 VAL A N 1
ATOM 546 C CA . VAL A 1 71 ? -8.280 0.300 2.938 1.00 63.38 71 VAL A CA 1
ATOM 547 C C . VAL A 1 71 ? -9.481 0.995 2.257 1.00 63.38 71 VAL A C 1
ATOM 549 O O . VAL A 1 71 ? -10.632 0.716 2.571 1.00 63.38 71 VAL A O 1
ATOM 552 N N . ILE A 1 72 ? -9.234 1.847 1.257 1.00 62.84 72 ILE A N 1
ATOM 553 C CA . ILE A 1 72 ? -10.255 2.449 0.385 1.00 62.84 72 ILE A CA 1
ATOM 554 C C . ILE A 1 72 ? -10.919 1.402 -0.539 1.00 62.84 72 ILE A C 1
ATOM 556 O O . ILE A 1 72 ? -12.012 1.643 -1.050 1.00 62.84 72 ILE A O 1
ATOM 560 N N . TYR A 1 73 ? -10.295 0.240 -0.729 1.00 54.91 73 TYR A N 1
ATOM 561 C CA . TYR A 1 73 ? -10.753 -0.834 -1.602 1.00 54.91 73 TYR A CA 1
ATOM 562 C C . TYR A 1 73 ? -10.536 -2.181 -0.913 1.00 54.91 73 TYR A C 1
ATOM 564 O O . TYR A 1 73 ? -9.468 -2.774 -1.051 1.00 54.91 73 TYR A O 1
ATOM 572 N N . GLU A 1 74 ? -11.535 -2.685 -0.188 1.00 51.09 74 GLU A N 1
ATOM 573 C CA . GLU A 1 74 ? -11.527 -4.104 0.172 1.00 51.09 74 GLU A CA 1
ATOM 574 C C . GLU A 1 74 ? -12.353 -4.957 -0.784 1.00 51.09 74 GLU A C 1
ATOM 576 O O . GLU A 1 74 ? -13.326 -4.521 -1.396 1.00 51.09 74 GLU A O 1
ATOM 581 N N . SER A 1 75 ? -11.821 -6.163 -0.938 1.00 46.16 75 SER A N 1
ATOM 582 C CA . SER A 1 75 ? -11.906 -7.112 -2.034 1.00 46.16 75 SER A CA 1
ATOM 583 C C . SER A 1 75 ? -13.310 -7.587 -2.383 1.00 46.16 75 SER A C 1
ATOM 585 O O . SER A 1 75 ? -14.167 -7.792 -1.526 1.00 46.16 75 SER A O 1
ATOM 587 N N . CYS A 1 76 ? -13.497 -7.856 -3.678 1.00 45.44 76 CYS A N 1
ATOM 588 C CA . CYS A 1 76 ? -14.650 -8.538 -4.262 1.00 45.44 76 CYS A CA 1
ATOM 589 C C . CYS A 1 76 ? -14.668 -10.046 -3.934 1.00 45.44 76 CYS A C 1
ATOM 591 O O . CYS A 1 76 ? -14.881 -10.860 -4.831 1.00 45.44 76 CYS A O 1
ATOM 593 N N . ASP A 1 77 ? -14.417 -10.449 -2.687 1.00 48.28 77 ASP A N 1
ATOM 594 C CA . ASP A 1 77 ? -14.353 -11.882 -2.355 1.00 48.28 77 ASP A CA 1
ATOM 595 C C . ASP A 1 77 ? -15.737 -12.536 -2.271 1.00 48.28 77 ASP A C 1
ATOM 597 O O . ASP A 1 77 ? -15.851 -13.758 -2.175 1.00 48.28 77 ASP A O 1
ATOM 601 N N . ALA A 1 78 ? -16.805 -11.747 -2.379 1.00 56.94 78 ALA A N 1
ATOM 602 C CA . ALA A 1 78 ? -18.139 -12.280 -2.547 1.00 56.94 78 ALA A CA 1
ATOM 603 C C . ALA A 1 78 ? -18.934 -11.421 -3.542 1.00 56.94 78 ALA A C 1
ATOM 605 O O . ALA A 1 78 ? -18.964 -10.194 -3.459 1.00 56.94 78 ALA A O 1
ATOM 606 N N . ILE A 1 79 ? -19.552 -12.084 -4.514 1.00 56.31 79 ILE A N 1
ATOM 607 C CA . ILE A 1 79 ? -20.527 -11.511 -5.444 1.00 56.31 79 ILE A CA 1
ATOM 608 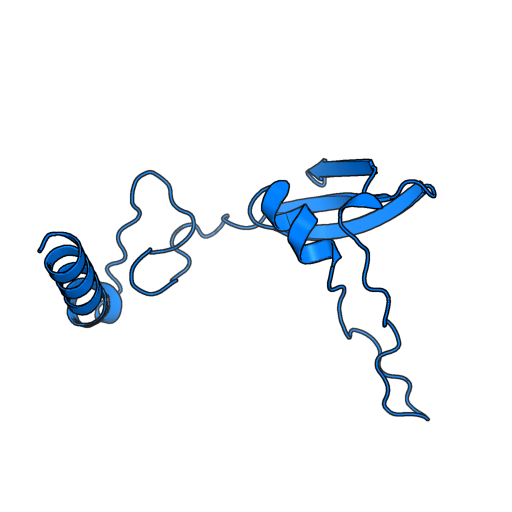C C . ILE A 1 79 ? -21.879 -12.074 -5.020 1.00 56.31 79 ILE A C 1
ATOM 610 O O . ILE A 1 79 ? -22.001 -13.283 -4.797 1.00 56.31 79 ILE A O 1
ATOM 614 N N . ASP A 1 80 ? -22.872 -11.207 -4.872 1.00 58.53 80 ASP A N 1
ATOM 615 C CA . ASP A 1 80 ? -24.252 -11.616 -4.655 1.00 58.53 80 ASP A CA 1
ATOM 616 C C . ASP A 1 80 ? -24.707 -12.443 -5.870 1.00 58.53 80 ASP A C 1
ATOM 618 O O . ASP A 1 80 ? -24.648 -11.989 -7.015 1.00 58.53 80 ASP A O 1
ATOM 622 N N . ARG A 1 81 ? -25.103 -13.697 -5.628 1.00 55.50 81 ARG A N 1
ATOM 623 C CA . ARG A 1 81 ? -25.460 -14.650 -6.689 1.00 55.50 81 ARG A CA 1
ATOM 624 C C . ARG A 1 81 ? -26.749 -14.288 -7.425 1.00 55.50 81 ARG A C 1
ATOM 626 O O . ARG A 1 81 ? -26.907 -14.740 -8.557 1.00 55.50 81 ARG A O 1
ATOM 633 N N . ASP A 1 82 ? -27.622 -13.493 -6.815 1.00 70.12 82 ASP A N 1
ATOM 634 C CA . ASP A 1 82 ? -28.920 -13.123 -7.376 1.00 70.12 82 ASP A CA 1
ATOM 635 C C . ASP A 1 82 ? -28.851 -11.786 -8.127 1.00 70.12 82 ASP A C 1
ATOM 637 O O . ASP A 1 82 ? -29.543 -11.603 -9.129 1.00 70.12 82 ASP A O 1
ATOM 641 N N . THR A 1 83 ? -27.991 -10.860 -7.685 1.00 69.19 83 THR A N 1
ATOM 642 C CA . THR A 1 83 ? -27.872 -9.517 -8.289 1.00 69.19 83 THR A CA 1
ATOM 643 C C . THR A 1 83 ? -26.622 -9.320 -9.149 1.00 69.19 83 THR A C 1
ATOM 645 O O . THR A 1 83 ? -26.580 -8.402 -9.968 1.00 69.19 83 THR A O 1
ATOM 648 N N . GLY A 1 84 ? -25.599 -10.168 -8.997 1.00 59.16 84 GLY A N 1
ATOM 649 C CA . GLY A 1 84 ? -24.312 -10.027 -9.684 1.00 59.16 84 GLY A CA 1
ATOM 650 C C . GLY A 1 84 ? -23.469 -8.849 -9.184 1.00 59.16 84 GLY A C 1
ATOM 651 O O . GLY A 1 84 ? -22.423 -8.551 -9.765 1.00 59.16 84 GLY A O 1
ATOM 652 N N . GLU A 1 85 ? -23.901 -8.170 -8.118 1.00 58.31 85 GLU A N 1
ATOM 653 C CA . GLU A 1 85 ? -23.173 -7.056 -7.522 1.00 58.31 85 GLU A CA 1
ATOM 654 C C . GLU A 1 85 ? -22.141 -7.555 -6.492 1.00 58.31 85 GLU A C 1
ATOM 656 O O . GLU A 1 85 ? -22.364 -8.562 -5.816 1.00 58.31 85 GLU A O 1
ATOM 661 N N . PRO A 1 86 ? -20.989 -6.878 -6.337 1.00 56.75 86 PRO A N 1
ATOM 662 C CA . PRO A 1 86 ? -20.054 -7.195 -5.261 1.00 56.75 86 PRO A CA 1
ATOM 663 C C . PRO A 1 86 ? -20.718 -6.980 -3.889 1.00 56.75 86 PRO A C 1
ATOM 665 O O . PRO A 1 86 ? -21.270 -5.910 -3.628 1.00 56.75 86 PRO A O 1
ATOM 668 N N . LEU A 1 87 ? -20.624 -7.978 -3.001 1.00 59.78 87 LEU A N 1
ATOM 669 C CA . LEU A 1 87 ? -21.172 -7.953 -1.634 1.00 59.78 87 LEU A CA 1
ATOM 670 C C . LEU A 1 87 ? -20.490 -6.905 -0.736 1.00 59.78 87 LEU A C 1
ATOM 672 O O . LEU A 1 87 ? -21.063 -6.491 0.269 1.00 59.78 87 LEU A O 1
ATOM 676 N N . SER A 1 88 ? -19.297 -6.431 -1.098 1.00 55.47 88 SER A N 1
ATOM 677 C CA . SER A 1 88 ? -18.569 -5.369 -0.398 1.00 55.47 88 SER A CA 1
ATOM 678 C C . SER A 1 88 ? -18.437 -4.121 -1.279 1.00 55.47 88 SER A C 1
ATOM 680 O O . SER A 1 88 ? -17.579 -4.005 -2.149 1.00 55.47 88 SER A O 1
ATOM 682 N N . ARG A 1 89 ? -19.291 -3.126 -1.012 1.00 52.81 89 ARG A N 1
ATOM 683 C CA . ARG A 1 89 ? -19.185 -1.750 -1.541 1.00 52.81 89 ARG A CA 1
ATOM 684 C C . ARG A 1 89 ? -18.616 -0.766 -0.515 1.00 52.81 89 ARG A C 1
ATOM 686 O O . ARG A 1 89 ? -18.807 0.445 -0.636 1.00 52.81 89 ARG A O 1
ATOM 693 N N . THR A 1 90 ? -17.945 -1.252 0.525 1.00 57.31 90 THR A N 1
ATOM 694 C CA . THR A 1 90 ? -17.522 -0.388 1.630 1.00 57.31 90 THR A CA 1
ATOM 695 C C . THR A 1 90 ? -16.209 0.302 1.287 1.00 57.31 90 THR A C 1
ATOM 697 O O . THR A 1 90 ? -15.121 -0.177 1.584 1.00 57.31 90 THR A O 1
ATOM 700 N N . LYS A 1 91 ? -16.324 1.468 0.651 1.00 62.62 91 LYS A N 1
ATOM 701 C CA . LYS A 1 91 ? -15.217 2.409 0.500 1.00 62.62 91 LYS A CA 1
ATOM 702 C C . LYS A 1 91 ? -14.966 3.085 1.844 1.00 62.62 91 LYS A C 1
ATOM 704 O O . LYS A 1 91 ? -15.749 3.936 2.265 1.00 62.62 91 LYS A O 1
ATOM 709 N N . ILE A 1 92 ? -13.877 2.733 2.515 1.00 70.38 92 ILE A N 1
ATOM 710 C CA . ILE A 1 92 ? -13.518 3.363 3.786 1.00 70.38 92 ILE A CA 1
ATOM 711 C C . ILE A 1 92 ? -12.632 4.563 3.497 1.00 70.38 92 ILE A C 1
ATOM 713 O O . ILE A 1 92 ? -11.548 4.444 2.929 1.00 70.38 92 ILE A O 1
ATOM 717 N N . HIS A 1 93 ? -13.104 5.746 3.883 1.00 77.06 93 HIS A N 1
ATOM 718 C CA . HIS A 1 93 ? -12.300 6.951 3.769 1.00 77.06 93 HIS A CA 1
ATOM 719 C C . HIS A 1 93 ? -11.101 6.876 4.734 1.00 77.06 93 HIS A C 1
ATOM 721 O O . HIS A 1 93 ? -11.290 6.466 5.881 1.00 77.06 93 HIS A O 1
ATOM 727 N N . PRO A 1 94 ? -9.886 7.305 4.340 1.00 79.50 94 PRO A N 1
ATOM 728 C CA . PRO A 1 94 ? -8.708 7.286 5.213 1.00 79.50 94 PRO A CA 1
ATOM 729 C C . PRO A 1 94 ? -8.894 8.001 6.555 1.00 79.50 94 PRO A C 1
ATOM 731 O O . PRO A 1 94 ? -8.252 7.641 7.540 1.00 79.50 94 PRO A O 1
ATOM 734 N N . GLU A 1 95 ? -9.776 9.000 6.592 1.00 83.94 95 GLU A N 1
ATOM 735 C CA . GLU A 1 95 ? -10.146 9.747 7.801 1.00 83.94 95 GLU A CA 1
ATOM 736 C C . GLU A 1 95 ? -10.923 8.906 8.813 1.00 83.94 95 GLU A C 1
ATOM 738 O O . GLU A 1 95 ? -10.894 9.208 9.998 1.00 83.94 95 GLU A O 1
ATOM 743 N N . ASN A 1 96 ? -11.566 7.822 8.379 1.00 82.12 96 ASN A N 1
ATOM 744 C CA . ASN A 1 96 ? -12.254 6.896 9.275 1.00 82.12 96 ASN A CA 1
ATOM 745 C C . ASN A 1 96 ? -11.291 5.877 9.907 1.00 82.12 96 ASN A C 1
ATOM 747 O O . ASN A 1 96 ? -11.701 5.100 10.771 1.00 82.12 96 ASN A O 1
ATOM 751 N N . ILE A 1 97 ? -10.013 5.881 9.505 1.00 87.12 97 ILE A N 1
ATOM 752 C CA . ILE A 1 97 ? -8.972 5.003 10.043 1.00 87.12 97 ILE A CA 1
ATOM 753 C C . ILE A 1 97 ? -8.329 5.675 11.254 1.00 87.12 97 ILE A C 1
ATOM 755 O O . ILE A 1 97 ? -7.544 6.622 11.123 1.00 87.12 97 ILE A O 1
ATOM 759 N N . LYS A 1 98 ? -8.608 5.114 12.430 1.00 89.31 98 LYS A N 1
ATOM 760 C CA . LYS A 1 98 ? -8.035 5.529 13.711 1.00 89.31 98 LYS A CA 1
ATOM 761 C C . LYS A 1 98 ? -6.558 5.159 13.814 1.00 89.31 98 LYS A C 1
ATOM 763 O O . LYS A 1 98 ? -5.750 5.979 14.241 1.00 89.31 98 LYS A O 1
ATOM 768 N N . SER A 1 99 ? -6.197 3.933 13.441 1.00 90.88 99 SER A N 1
ATOM 769 C CA . SER A 1 99 ? -4.807 3.469 13.499 1.00 90.88 99 SER A CA 1
ATOM 770 C C . SER A 1 99 ? -4.520 2.348 12.509 1.00 90.88 99 SER A C 1
ATOM 772 O O . SER A 1 99 ? -5.421 1.645 12.054 1.00 90.88 99 SER A O 1
ATOM 774 N N . ILE A 1 100 ? -3.239 2.184 12.190 1.00 91.00 100 ILE A N 1
ATOM 775 C CA . ILE A 1 100 ? -2.706 1.064 11.418 1.00 91.00 100 ILE A CA 1
ATOM 776 C C . ILE A 1 100 ? -1.595 0.448 12.256 1.00 91.00 100 ILE A C 1
ATOM 778 O O . ILE A 1 100 ? -0.784 1.172 12.823 1.00 91.00 100 ILE A O 1
ATOM 782 N N . ALA A 1 101 ? -1.583 -0.875 12.360 1.00 92.19 101 ALA A N 1
ATOM 783 C CA . ALA A 1 101 ? -0.543 -1.612 13.064 1.00 92.19 101 ALA A CA 1
ATOM 784 C C . ALA A 1 101 ? -0.056 -2.779 12.210 1.00 92.19 101 ALA A C 1
ATOM 786 O O . ALA A 1 101 ? -0.833 -3.364 11.453 1.00 92.19 101 ALA A O 1
ATOM 787 N N . LEU A 1 102 ? 1.223 -3.129 12.335 1.00 89.94 102 LEU A N 1
ATOM 788 C CA . LEU A 1 102 ? 1.759 -4.332 11.708 1.00 89.94 102 LEU A CA 1
ATOM 789 C C . LEU A 1 102 ? 1.043 -5.556 12.294 1.00 89.94 102 LEU A C 1
ATOM 791 O O . LEU A 1 102 ? 0.863 -5.654 13.511 1.00 89.94 102 LEU A O 1
ATOM 795 N N . LYS A 1 103 ? 0.612 -6.477 11.434 1.00 85.94 103 LYS A N 1
ATOM 796 C CA . LYS A 1 103 ? 0.002 -7.731 11.872 1.00 85.94 103 LYS A CA 1
ATOM 797 C C . LYS A 1 103 ? 1.090 -8.555 12.566 1.00 85.94 103 LYS A C 1
ATOM 799 O O . LYS A 1 103 ? 2.064 -8.937 11.922 1.00 85.94 103 LYS A O 1
ATOM 804 N N . SER A 1 104 ? 0.940 -8.720 13.879 1.0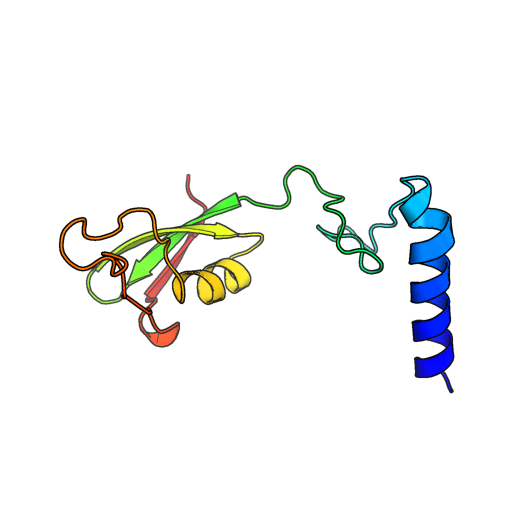0 68.00 104 SER A N 1
ATOM 805 C CA . SER A 1 104 ? 1.836 -9.510 14.733 1.00 68.00 104 SER A CA 1
ATOM 806 C C . SER A 1 104 ? 1.703 -11.002 14.458 1.00 68.00 104 SER A C 1
ATOM 808 O O . SER A 1 104 ? 0.578 -11.429 14.104 1.00 68.00 104 SER A O 1
#

Organism: NCBI:txid212663